Protein AF-A0A351FGW0-F1 (afdb_monomer)

Secondary structure (DSSP, 8-state):
--------S-------HHHHHTTTSSHHHHHHHHHHHHHHHHHS-TTTS-TT--S-HHHHHHHHHHTT-------PPPP----

pLDDT: mean 81.89, std 16.35, range [37.06, 96.81]

Radius of gyration: 15.95 Å; Cα contacts (8 Å, |Δi|>4): 49; chains: 1; bounding box: 42×32×41 Å

Sequence (83 aa):
CIGRIQNRTEFMRVFTPDEVATGTDSKYLGVLVAAKYTRELNSLPREAMPLGEDKKLTTRSLEALTSGQIEFRLVKRRRREEI

Solvent-accessible surface area (backbone atoms only — not comparable to full-atom values): 5503 Å² total; per-residue (Å²): 137,83,74,82,79,80,88,74,96,72,76,90,80,83,80,53,63,66,53,38,18,51,95,46,88,32,41,66,52,27,52,52,51,27,53,50,50,29,52,55,58,70,70,50,57,74,84,78,42,78,83,81,68,93,62,57,55,64,59,55,26,47,50,36,42,58,70,65,72,61,86,83,78,94,73,81,80,78,79,77,79,86,128

Nearest PDB structures (foldseek):
  8abz-assembly1_E  TM=7.558E-01  e=6.187E-02  Escherichia coli K-12
  4llg-assembly2_K  TM=7.534E-01  e=6.973E-02  Escherichia coli DH1
  4llg-assembly1_E  TM=7.534E-01  e=9.984E-02  Escherichia coli DH1
  7l7b-assembly1_E  TM=7.523E-01  e=1.125E-01  Clostridia bacterium
  4xsy-assembly2_K  TM=7.504E-01  e=1.518E-01  Citrobacter koseri ATCC BAA-895

Foldseek 3Di:
DPPDPPDDDDPDDDDDLVLQCVPVVGSVSSLVQLVVQLVVQVPDDPVPPPPDPPDRSSSVSSVCRSVVVDDDDDDDDDDPPDD

Structure (mmCIF, N/C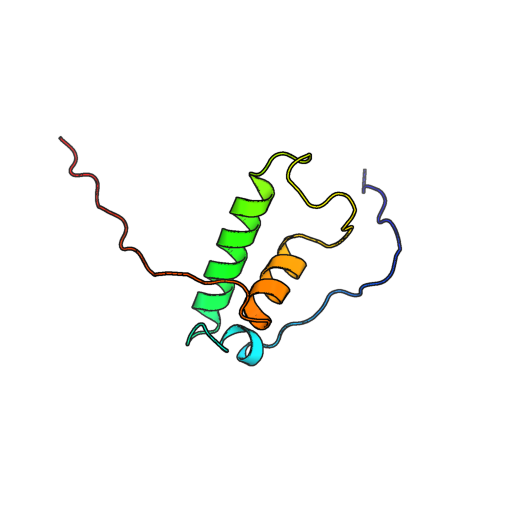A/C/O backbone):
data_AF-A0A351FGW0-F1
#
_entry.id   AF-A0A351FGW0-F1
#
loop_
_atom_site.group_PDB
_atom_site.id
_atom_site.type_symbol
_atom_site.label_atom_id
_atom_site.label_alt_id
_atom_site.label_comp_id
_atom_site.label_asym_id
_atom_site.label_entity_id
_atom_site.label_seq_id
_atom_site.pdbx_PDB_ins_code
_atom_site.Cartn_x
_atom_site.Cartn_y
_atom_site.Cartn_z
_atom_site.occupancy
_atom_site.B_iso_or_equiv
_atom_site.auth_seq_id
_atom_site.auth_comp_id
_atom_site.auth_asym_id
_atom_site.auth_atom_id
_atom_site.pdbx_PDB_model_num
ATOM 1 N N . CYS A 1 1 ? 19.200 25.209 2.119 1.00 37.06 1 CYS A N 1
ATOM 2 C CA . CYS A 1 1 ? 19.900 23.941 2.418 1.00 37.06 1 CYS A CA 1
ATOM 3 C C . CYS A 1 1 ? 19.134 22.788 1.783 1.00 37.06 1 CYS A C 1
ATOM 5 O O . CYS A 1 1 ? 18.256 22.218 2.414 1.00 37.06 1 CYS A O 1
ATOM 7 N N . ILE A 1 2 ? 19.392 22.508 0.506 1.00 43.72 2 ILE A N 1
ATOM 8 C CA . ILE A 1 2 ? 18.751 21.399 -0.204 1.00 43.72 2 ILE A CA 1
ATOM 9 C C . ILE A 1 2 ? 19.662 20.198 0.043 1.00 43.72 2 ILE A C 1
ATOM 11 O O . ILE A 1 2 ? 20.787 20.164 -0.451 1.00 43.72 2 ILE A O 1
ATOM 15 N N . GLY A 1 3 ? 19.246 19.310 0.946 1.00 42.84 3 GLY A N 1
ATOM 16 C CA . GLY A 1 3 ? 20.031 18.144 1.336 1.00 42.84 3 GLY A CA 1
ATOM 17 C C . GLY A 1 3 ? 20.404 17.301 0.119 1.00 42.84 3 GLY A C 1
ATOM 18 O O . GLY A 1 3 ? 19.585 17.113 -0.778 1.00 42.84 3 GLY A O 1
ATOM 19 N N . ARG A 1 4 ? 21.660 16.836 0.107 1.00 40.91 4 ARG A N 1
ATOM 20 C CA . ARG A 1 4 ? 22.251 15.869 -0.829 1.00 40.91 4 ARG A CA 1
ATOM 21 C C . ARG A 1 4 ? 21.205 14.900 -1.389 1.00 40.91 4 ARG A C 1
ATOM 23 O O . ARG A 1 4 ? 20.790 13.971 -0.703 1.00 40.91 4 ARG A O 1
ATOM 30 N N . ILE A 1 5 ? 20.842 15.088 -2.655 1.00 51.72 5 ILE A N 1
ATOM 31 C CA . ILE A 1 5 ? 20.222 14.041 -3.462 1.00 51.72 5 ILE A CA 1
ATOM 32 C C . ILE A 1 5 ? 21.349 13.047 -3.748 1.00 51.72 5 ILE A C 1
ATOM 34 O O . ILE A 1 5 ? 22.208 13.299 -4.592 1.00 51.72 5 ILE A O 1
ATOM 38 N N . GLN A 1 6 ? 21.426 11.973 -2.962 1.00 52.19 6 GLN A N 1
ATOM 39 C CA . GLN A 1 6 ? 22.303 10.854 -3.282 1.00 52.19 6 GLN A CA 1
ATOM 40 C C . GLN A 1 6 ? 21.808 10.243 -4.598 1.00 52.19 6 GLN A C 1
ATOM 42 O O . GLN A 1 6 ? 20.718 9.684 -4.679 1.00 52.19 6 GLN A O 1
ATOM 47 N N . ASN A 1 7 ? 22.599 10.415 -5.655 1.00 54.81 7 ASN A N 1
ATOM 48 C CA . ASN A 1 7 ? 22.397 9.743 -6.929 1.00 54.81 7 ASN A CA 1
ATOM 49 C C . ASN A 1 7 ? 22.744 8.256 -6.776 1.00 54.81 7 ASN A C 1
ATOM 51 O O . ASN A 1 7 ? 23.925 7.909 -6.760 1.00 54.81 7 ASN A O 1
ATOM 55 N N . ARG A 1 8 ? 21.729 7.384 -6.735 1.00 51.47 8 ARG A N 1
ATOM 56 C CA . ARG A 1 8 ? 21.824 5.994 -7.217 1.00 51.47 8 ARG A CA 1
ATOM 57 C C . ARG A 1 8 ? 20.441 5.433 -7.582 1.00 51.47 8 ARG A C 1
ATOM 59 O O . ARG A 1 8 ? 19.627 5.133 -6.725 1.00 51.47 8 ARG A O 1
ATOM 66 N N . THR A 1 9 ? 20.200 5.369 -8.893 1.00 51.41 9 THR A N 1
ATOM 67 C CA . THR A 1 9 ? 19.418 4.353 -9.628 1.00 51.41 9 THR A CA 1
ATOM 68 C C . THR A 1 9 ? 18.218 3.706 -8.921 1.00 51.41 9 THR A C 1
ATOM 70 O O . THR A 1 9 ? 18.283 2.536 -8.579 1.00 51.41 9 THR A O 1
ATOM 73 N N . GLU A 1 10 ? 17.110 4.435 -8.799 1.00 57.19 10 GLU A N 1
ATOM 74 C CA . GLU A 1 10 ? 15.784 4.013 -9.283 1.00 57.19 10 GLU A CA 1
ATOM 75 C C . GLU A 1 10 ? 15.009 5.299 -9.596 1.00 57.19 10 GLU A C 1
ATOM 77 O O . GLU A 1 10 ? 14.794 6.147 -8.727 1.00 57.19 10 GLU A O 1
ATOM 82 N N . PHE A 1 11 ? 14.668 5.512 -10.869 1.00 66.31 11 PHE A N 1
ATOM 83 C CA . PHE A 1 11 ? 13.866 6.664 -11.275 1.00 66.31 11 PHE A CA 1
ATOM 84 C C . PHE A 1 11 ? 12.511 6.646 -10.557 1.00 66.31 11 PHE A C 1
ATOM 86 O O . PHE A 1 11 ? 12.041 5.598 -10.118 1.00 66.31 11 PHE A O 1
ATOM 93 N N . MET A 1 12 ? 11.872 7.815 -10.434 1.00 75.00 12 MET A N 1
ATOM 94 C CA . MET A 1 12 ? 10.511 7.919 -9.908 1.00 75.00 12 MET A CA 1
ATOM 95 C C . MET A 1 12 ? 9.593 6.953 -10.669 1.00 75.00 12 MET A C 1
ATOM 97 O O . MET A 1 12 ? 9.247 7.199 -11.822 1.00 75.00 12 MET A O 1
ATOM 101 N N . ARG A 1 13 ? 9.236 5.839 -10.023 1.00 82.44 13 ARG A N 1
ATOM 102 C CA . ARG A 1 13 ? 8.353 4.828 -10.597 1.00 82.44 13 ARG A CA 1
ATOM 103 C C . ARG A 1 1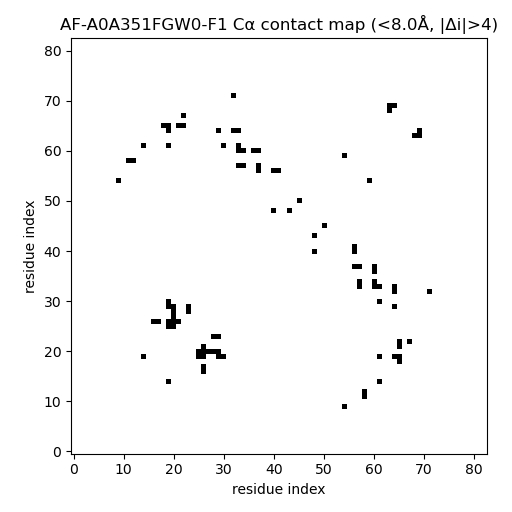3 ? 6.941 5.393 -10.675 1.00 82.44 13 ARG A C 1
ATOM 105 O O . ARG A 1 13 ? 6.397 5.865 -9.675 1.00 82.44 13 ARG A O 1
ATOM 112 N N . VAL A 1 14 ? 6.373 5.364 -11.873 1.00 89.31 14 VAL A N 1
ATOM 113 C CA . VAL A 1 14 ? 4.990 5.767 -12.121 1.00 89.31 14 VAL A CA 1
ATOM 114 C C . VAL A 1 14 ? 4.117 4.527 -11.979 1.00 89.31 14 VAL A C 1
ATOM 116 O O . VAL A 1 14 ? 4.393 3.516 -12.616 1.00 89.31 14 VAL A O 1
ATOM 119 N N . PHE A 1 15 ? 3.091 4.619 -11.137 1.00 91.81 15 PHE A N 1
ATOM 120 C CA . PHE A 1 15 ? 2.052 3.602 -11.003 1.00 91.81 15 PHE A CA 1
ATOM 121 C C . PHE A 1 15 ? 0.787 4.124 -11.664 1.00 91.81 15 PHE A C 1
ATOM 123 O O . PHE A 1 15 ? 0.347 5.246 -11.392 1.00 91.81 15 PHE A O 1
ATOM 130 N N . THR A 1 16 ? 0.220 3.321 -12.548 1.00 94.38 16 THR A N 1
ATOM 131 C CA . THR A 1 16 ? -1.018 3.644 -13.243 1.00 94.38 16 THR A CA 1
ATOM 132 C C . THR A 1 16 ? -2.220 3.483 -12.309 1.00 94.38 16 THR A C 1
ATOM 134 O O . THR A 1 16 ? -2.183 2.707 -11.349 1.00 94.38 16 THR A O 1
ATOM 137 N N . PRO A 1 17 ? -3.322 4.205 -12.568 1.00 94.75 17 PRO A N 1
ATOM 138 C CA . PRO A 1 17 ? -4.554 4.038 -11.807 1.00 94.75 17 PRO A CA 1
ATOM 139 C C . PRO A 1 17 ? -5.066 2.593 -11.754 1.00 94.75 17 PRO A C 1
ATOM 141 O O . PRO A 1 17 ? -5.599 2.189 -10.722 1.00 94.75 17 PRO A O 1
ATOM 144 N N . ASP A 1 18 ? -4.892 1.834 -12.837 1.00 94.50 18 ASP A N 1
ATOM 145 C CA . ASP A 1 18 ? -5.342 0.444 -12.949 1.00 94.50 18 ASP A CA 1
ATOM 146 C C . ASP A 1 18 ? -4.496 -0.501 -12.084 1.00 94.50 18 ASP A C 1
ATOM 148 O O . ASP A 1 18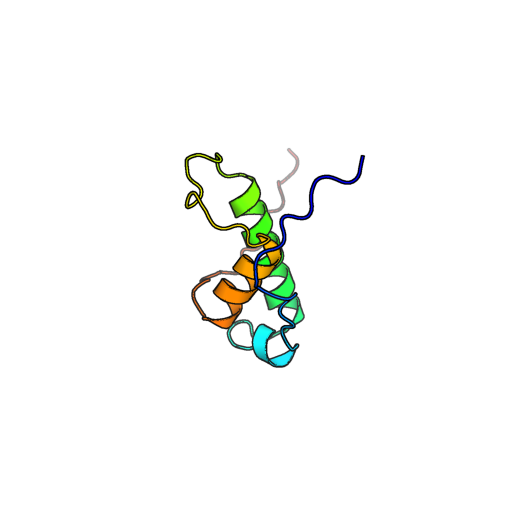 ? -5.039 -1.341 -11.363 1.00 94.50 18 ASP A O 1
ATOM 152 N N . GLU A 1 19 ? -3.174 -0.305 -12.052 1.00 93.88 19 GLU A N 1
ATOM 153 C CA . GLU A 1 19 ? -2.283 -1.049 -11.149 1.00 93.88 19 GLU A CA 1
ATOM 154 C C . GLU A 1 19 ? -2.655 -0.816 -9.680 1.00 93.88 19 GLU A C 1
ATOM 156 O O . GLU A 1 19 ? -2.674 -1.753 -8.890 1.00 93.88 19 GLU A O 1
ATOM 161 N N . VAL A 1 20 ? -3.003 0.418 -9.304 1.00 94.12 20 VAL A N 1
ATOM 162 C CA . VAL A 1 20 ? -3.395 0.751 -7.922 1.00 94.12 20 VAL A CA 1
ATOM 163 C C . VAL A 1 20 ? -4.788 0.216 -7.568 1.00 94.12 20 VAL A C 1
ATOM 165 O O . VAL A 1 20 ? -5.047 -0.128 -6.413 1.00 94.12 20 VAL A O 1
ATOM 168 N N . ALA A 1 21 ? -5.703 0.159 -8.538 1.00 93.69 21 ALA A N 1
ATOM 169 C CA . ALA A 1 21 ? -7.038 -0.401 -8.338 1.00 93.69 21 ALA A CA 1
ATOM 170 C C . ALA A 1 21 ? -7.012 -1.932 -8.195 1.00 93.69 21 ALA A C 1
ATOM 172 O O . ALA A 1 21 ? -7.898 -2.504 -7.557 1.00 93.69 21 ALA A O 1
ATOM 173 N N . THR A 1 22 ? -5.983 -2.587 -8.738 1.00 88.88 22 THR A N 1
ATOM 174 C CA . THR A 1 22 ? -5.788 -4.033 -8.617 1.00 88.88 22 THR A CA 1
ATOM 175 C C . THR A 1 22 ? -5.637 -4.413 -7.139 1.00 88.88 22 THR A C 1
ATOM 177 O O . THR A 1 22 ? -4.711 -3.979 -6.460 1.00 88.88 22 THR A O 1
ATOM 180 N N . GLY A 1 23 ? -6.589 -5.191 -6.614 1.00 82.88 23 GLY A N 1
ATOM 181 C CA . GLY A 1 23 ? -6.618 -5.632 -5.212 1.00 82.88 23 GLY A CA 1
ATOM 182 C C . GLY A 1 23 ? -7.270 -4.661 -4.217 1.00 82.88 23 GLY A C 1
ATOM 183 O O . GLY A 1 23 ? -7.397 -5.004 -3.044 1.00 82.88 23 GLY A O 1
ATOM 184 N N . THR A 1 24 ? -7.711 -3.471 -4.650 1.00 86.31 24 THR A N 1
ATOM 185 C CA . THR A 1 24 ? -8.415 -2.501 -3.782 1.00 86.31 24 THR A CA 1
ATOM 186 C C . THR A 1 24 ? -9.796 -2.086 -4.288 1.00 86.31 24 THR A C 1
ATOM 188 O O . THR A 1 24 ? -10.433 -1.238 -3.664 1.00 86.31 24 THR A O 1
ATOM 191 N N . ASP A 1 25 ? -10.248 -2.637 -5.419 1.00 87.31 25 ASP A N 1
ATOM 192 C CA . ASP A 1 25 ? -11.490 -2.324 -6.155 1.00 87.31 25 ASP A CA 1
ATOM 193 C C . ASP A 1 25 ? -11.620 -0.866 -6.646 1.00 87.31 25 ASP A C 1
ATOM 195 O O . ASP A 1 25 ? -12.420 -0.558 -7.529 1.00 87.31 25 ASP A O 1
ATOM 199 N N . SER A 1 26 ? -10.832 0.062 -6.099 1.00 94.25 26 SER A N 1
ATOM 200 C CA . SER A 1 26 ? -10.868 1.488 -6.400 1.00 94.25 26 SER A CA 1
ATOM 201 C C . SER A 1 26 ? -9.488 2.111 -6.257 1.00 94.25 26 SER A C 1
ATOM 203 O O . SER A 1 26 ? -8.889 2.097 -5.181 1.00 94.25 26 SER A O 1
ATOM 205 N N . LYS A 1 27 ? -9.032 2.801 -7.310 1.00 94.44 27 LYS A N 1
ATOM 206 C CA . LYS A 1 27 ? -7.763 3.550 -7.310 1.00 94.44 27 LYS A CA 1
ATOM 207 C C . LYS A 1 27 ? -7.632 4.528 -6.137 1.00 94.44 27 LYS A C 1
ATOM 209 O O . LYS A 1 27 ? -6.538 4.756 -5.633 1.00 94.44 27 LYS A O 1
ATOM 214 N N . TYR A 1 28 ? -8.744 5.110 -5.685 1.00 96.31 28 TYR A N 1
ATOM 215 C CA . TYR A 1 28 ? -8.744 6.053 -4.568 1.00 96.31 28 TYR A CA 1
ATOM 216 C C . TYR A 1 28 ? -8.509 5.341 -3.237 1.00 96.31 28 TYR A C 1
ATOM 218 O O . TYR A 1 28 ? -7.758 5.840 -2.400 1.00 96.31 28 TYR A O 1
ATOM 226 N N . LEU A 1 29 ? -9.115 4.163 -3.054 1.00 95.56 29 LEU A N 1
ATOM 227 C CA . LEU A 1 29 ? -8.902 3.356 -1.859 1.00 95.56 29 LEU A CA 1
ATOM 228 C C . LEU A 1 29 ? -7.451 2.871 -1.792 1.00 95.56 29 LEU A C 1
ATOM 230 O O . LEU A 1 29 ? -6.819 3.032 -0.749 1.00 95.56 29 LEU A O 1
ATOM 234 N N . GLY A 1 30 ? -6.895 2.392 -2.908 1.00 95.44 30 GLY A N 1
ATOM 235 C CA . GLY A 1 30 ? -5.483 2.019 -2.992 1.00 95.44 30 GLY A CA 1
ATOM 236 C C . GLY A 1 30 ? -4.536 3.147 -2.572 1.00 95.44 30 GLY A C 1
ATOM 237 O O .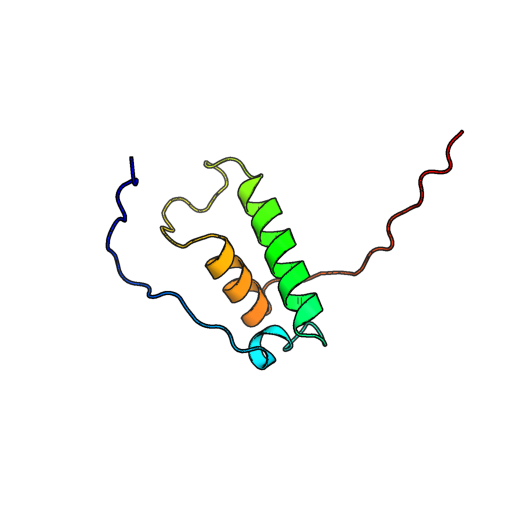 GLY A 1 30 ? -3.666 2.940 -1.725 1.00 95.44 30 GLY A O 1
ATOM 238 N N . VAL A 1 31 ? -4.762 4.377 -3.049 1.00 96.38 31 VAL A N 1
ATOM 239 C CA . VAL A 1 31 ? -3.966 5.545 -2.622 1.00 96.38 31 VAL A CA 1
ATOM 240 C C . VAL A 1 31 ? -4.081 5.799 -1.114 1.00 96.38 31 VAL A C 1
ATOM 242 O O . VAL A 1 31 ? -3.071 6.065 -0.461 1.00 96.38 31 VAL A O 1
ATOM 245 N N . LEU A 1 32 ? -5.280 5.698 -0.531 1.00 96.44 32 LEU A N 1
ATOM 246 C CA . LEU A 1 32 ? -5.473 5.891 0.911 1.00 96.44 32 LEU A CA 1
ATOM 247 C C . LE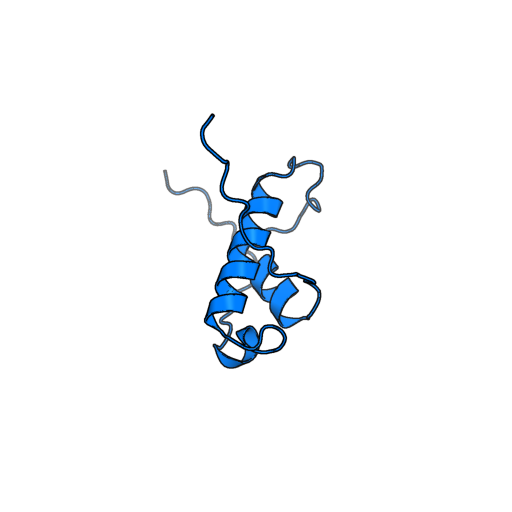U A 1 32 ? -4.760 4.816 1.742 1.00 96.44 32 LEU A C 1
ATOM 249 O O . LEU A 1 32 ? -4.154 5.138 2.768 1.00 96.44 32 LEU A O 1
ATOM 253 N N . VAL A 1 33 ? -4.802 3.559 1.296 1.00 96.19 33 VAL A N 1
ATOM 254 C CA . VAL A 1 33 ? -4.124 2.433 1.950 1.00 96.19 33 VAL A CA 1
ATOM 255 C C . VAL A 1 33 ? -2.608 2.620 1.901 1.00 96.19 33 VAL A C 1
ATOM 257 O O . VAL A 1 33 ? -1.967 2.602 2.953 1.00 96.19 33 VAL A O 1
ATOM 260 N N . ALA A 1 34 ? -2.039 2.899 0.723 1.00 95.56 34 ALA A N 1
ATOM 261 C CA . ALA A 1 34 ? -0.604 3.151 0.569 1.00 95.56 34 ALA A CA 1
ATOM 262 C C . ALA A 1 34 ? -0.135 4.357 1.402 1.00 95.56 34 ALA A C 1
ATOM 264 O O . ALA A 1 34 ? 0.916 4.305 2.047 1.00 95.56 34 ALA A O 1
ATOM 265 N N . ALA A 1 35 ? -0.929 5.431 1.448 1.00 96.81 35 ALA A N 1
ATOM 266 C CA . ALA A 1 35 ? -0.625 6.610 2.253 1.00 96.81 35 ALA A CA 1
ATO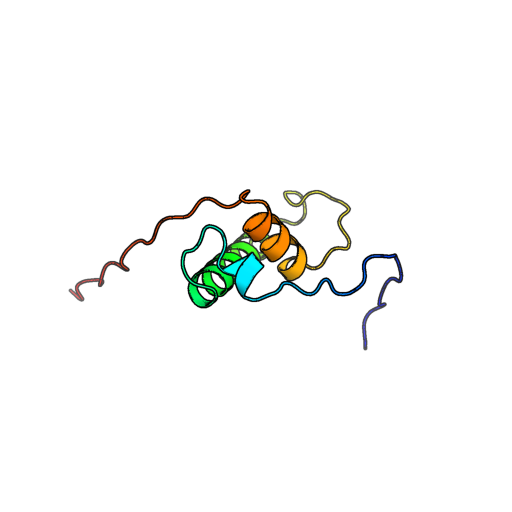M 267 C C . ALA A 1 35 ? -0.651 6.310 3.758 1.00 96.81 35 ALA A C 1
ATOM 269 O O . ALA A 1 35 ? 0.212 6.791 4.496 1.00 96.81 35 ALA A O 1
ATOM 270 N N . LYS A 1 36 ? -1.617 5.510 4.231 1.00 95.75 36 LYS A N 1
ATOM 271 C CA . LYS A 1 36 ? -1.645 5.065 5.629 1.00 95.75 36 LYS A CA 1
ATOM 272 C C . LYS A 1 36 ? -0.421 4.210 5.935 1.00 95.75 36 LYS A C 1
ATOM 274 O O . LYS A 1 36 ? 0.289 4.529 6.880 1.00 95.75 36 LYS A O 1
ATOM 279 N N . TYR A 1 37 ? -0.133 3.207 5.109 1.00 95.06 37 TYR A N 1
ATOM 280 C CA . TYR A 1 37 ? 1.025 2.330 5.278 1.00 95.06 37 TYR A CA 1
ATOM 281 C C . TYR A 1 37 ? 2.344 3.117 5.321 1.00 95.06 37 TYR A C 1
ATOM 283 O O . TYR A 1 37 ? 3.152 2.917 6.221 1.00 95.06 37 TYR A O 1
ATOM 291 N N . THR A 1 38 ? 2.507 4.121 4.451 1.00 95.00 38 THR A N 1
ATOM 292 C CA . THR A 1 38 ? 3.662 5.036 4.478 1.00 95.00 38 THR A CA 1
ATOM 293 C C . THR A 1 38 ? 3.814 5.744 5.830 1.00 95.00 38 THR A C 1
ATOM 295 O O . THR A 1 38 ? 4.932 5.911 6.317 1.00 95.00 38 THR A O 1
ATOM 298 N N . ARG A 1 39 ? 2.714 6.210 6.439 1.00 94.88 39 ARG A N 1
ATOM 299 C CA . ARG A 1 39 ? 2.750 6.883 7.750 1.00 94.88 39 ARG A CA 1
ATOM 300 C C . ARG A 1 39 ? 3.099 5.911 8.873 1.00 94.88 39 ARG A C 1
ATOM 302 O O . ARG A 1 39 ? 3.889 6.283 9.731 1.00 94.88 39 ARG A O 1
ATOM 309 N N . GLU A 1 40 ? 2.562 4.690 8.832 1.00 92.94 40 GLU A N 1
ATOM 310 C CA . GLU A 1 40 ? 2.934 3.635 9.785 1.00 92.94 40 GLU A CA 1
ATOM 311 C C . GLU A 1 40 ? 4.433 3.338 9.682 1.00 92.94 40 GLU A C 1
ATOM 313 O O . GLU A 1 40 ? 5.125 3.375 10.693 1.00 92.94 40 GLU A O 1
ATOM 318 N N . LEU A 1 41 ? 4.969 3.169 8.465 1.00 89.69 41 LEU A N 1
ATOM 319 C CA . LEU A 1 41 ? 6.406 2.976 8.261 1.00 89.69 41 LEU A CA 1
ATOM 320 C C . LEU A 1 41 ? 7.215 4.140 8.842 1.00 89.69 41 LEU A C 1
ATOM 322 O O . LEU A 1 41 ? 8.143 3.908 9.604 1.00 89.69 41 LEU A O 1
ATOM 326 N N . ASN A 1 42 ? 6.840 5.390 8.557 1.00 90.06 42 ASN A N 1
ATOM 327 C CA . ASN A 1 42 ? 7.518 6.565 9.124 1.00 90.06 42 ASN A CA 1
ATOM 328 C C . ASN A 1 42 ? 7.477 6.635 10.659 1.00 90.06 42 ASN A C 1
ATOM 330 O O . ASN A 1 42 ? 8.311 7.321 11.244 1.00 90.06 42 ASN A O 1
ATOM 334 N N . SER A 1 43 ? 6.502 5.991 11.302 1.00 90.88 43 SER A N 1
ATOM 335 C CA . SER A 1 43 ? 6.390 5.971 12.764 1.00 90.88 43 SER A CA 1
ATOM 336 C C . SER A 1 43 ? 7.312 4.948 13.434 1.00 90.88 43 SER A C 1
ATOM 338 O O . SER A 1 43 ? 7.526 5.028 14.643 1.00 90.88 43 SER A O 1
ATOM 340 N N . LEU A 1 44 ? 7.866 4.000 12.670 1.00 87.50 44 LEU A N 1
ATOM 341 C CA . LEU A 1 44 ? 8.767 2.981 13.197 1.00 87.50 44 LEU A CA 1
ATOM 342 C C . LEU A 1 44 ? 10.155 3.572 13.513 1.00 87.50 44 LEU A C 1
ATOM 344 O O . LEU A 1 44 ? 10.638 4.442 12.780 1.00 87.50 44 LEU A O 1
ATOM 348 N N . PRO A 1 45 ? 10.838 3.079 14.566 1.00 85.88 45 PRO A N 1
ATOM 349 C CA . PRO A 1 45 ? 12.239 3.405 14.822 1.00 85.88 45 PRO A CA 1
ATOM 350 C C . PRO A 1 45 ? 13.123 3.079 13.613 1.00 85.88 45 PRO A C 1
ATOM 352 O O . PRO A 1 45 ? 12.887 2.097 12.904 1.00 85.88 45 PRO A O 1
ATOM 355 N N . ARG A 1 46 ? 14.174 3.874 13.385 1.00 76.56 46 ARG A N 1
ATOM 356 C CA . ARG A 1 46 ? 15.080 3.692 12.233 1.00 76.56 46 ARG A CA 1
ATOM 357 C C . ARG A 1 46 ? 15.812 2.353 12.274 1.00 76.56 46 ARG A C 1
ATOM 359 O O . ARG A 1 46 ? 16.165 1.827 11.229 1.00 76.56 46 ARG A O 1
ATOM 366 N N . GLU A 1 47 ? 16.002 1.806 13.464 1.00 77.69 47 GLU A N 1
ATOM 367 C CA . GLU A 1 47 ? 16.645 0.523 13.732 1.00 77.69 47 GLU A CA 1
ATOM 368 C C . GLU A 1 47 ? 15.742 -0.662 13.359 1.00 77.69 47 GLU A C 1
ATOM 370 O O . GLU A 1 47 ? 16.237 -1.746 13.067 1.00 77.69 47 GLU A O 1
ATOM 375 N N . ALA A 1 48 ? 14.420 -0.455 13.359 1.00 73.69 48 ALA A N 1
ATOM 376 C CA . ALA A 1 48 ? 13.424 -1.444 12.947 1.00 73.69 48 ALA A CA 1
ATOM 377 C C . ALA A 1 48 ? 13.114 -1.376 11.442 1.00 73.69 48 ALA A C 1
ATOM 379 O O . ALA A 1 48 ? 12.482 -2.280 10.893 1.00 73.69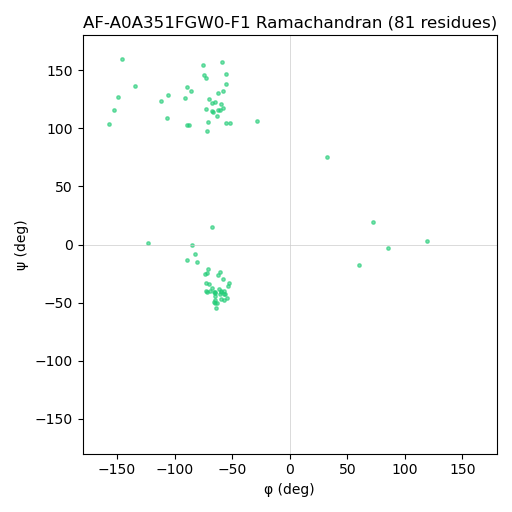 48 ALA A O 1
ATOM 380 N N . MET A 1 49 ? 13.545 -0.308 10.767 1.00 67.75 49 MET A N 1
ATOM 381 C CA . MET A 1 49 ? 13.492 -0.228 9.313 1.00 67.75 49 MET A CA 1
ATOM 382 C C . MET A 1 49 ? 14.567 -1.144 8.721 1.00 67.75 49 MET A C 1
ATOM 384 O O . MET A 1 49 ? 15.673 -1.200 9.260 1.00 67.75 49 MET A O 1
ATOM 388 N N . PRO A 1 50 ? 14.302 -1.820 7.591 1.00 63.69 50 PRO A N 1
ATOM 389 C CA . PRO A 1 50 ? 15.344 -2.518 6.848 1.00 63.69 50 PRO A CA 1
ATOM 390 C C . PRO A 1 50 ? 16.458 -1.521 6.503 1.00 63.69 50 PRO A C 1
ATOM 392 O O . PRO A 1 50 ? 16.276 -0.640 5.660 1.00 63.69 50 PRO A O 1
ATOM 395 N N . LEU A 1 51 ? 17.580 -1.600 7.225 1.00 49.38 51 LEU A N 1
ATOM 396 C CA . LEU A 1 51 ? 18.723 -0.715 7.039 1.00 49.38 51 LEU A CA 1
ATOM 397 C C . LEU A 1 51 ? 19.213 -0.843 5.590 1.00 49.38 51 LEU A C 1
ATOM 399 O O . LEU A 1 51 ? 19.663 -1.913 5.189 1.00 49.38 51 LEU A O 1
ATOM 403 N N . GLY A 1 52 ? 19.152 0.247 4.821 1.00 55.28 52 GLY A N 1
ATOM 404 C CA . GLY A 1 52 ? 19.842 0.349 3.530 1.00 55.28 52 GLY A CA 1
ATOM 405 C C . GLY A 1 52 ? 18.980 0.573 2.289 1.00 55.28 52 GLY A C 1
ATOM 406 O O . GLY A 1 52 ? 19.536 0.637 1.197 1.00 55.28 52 GLY A O 1
ATOM 407 N N . GLU A 1 53 ? 17.659 0.730 2.403 1.00 61.88 53 GLU A N 1
ATOM 408 C CA . GLU A 1 53 ? 16.864 1.162 1.248 1.00 61.88 53 GLU A CA 1
ATOM 409 C C . GLU A 1 53 ? 16.805 2.694 1.151 1.00 61.88 53 GLU A C 1
ATOM 411 O O . GLU A 1 53 ? 15.997 3.344 1.811 1.00 61.88 53 GLU A O 1
ATOM 416 N N . ASP A 1 54 ? 17.591 3.268 0.235 1.00 70.81 54 ASP A N 1
ATOM 417 C CA . ASP A 1 54 ? 17.502 4.677 -0.204 1.00 70.81 54 ASP A CA 1
ATOM 418 C C . ASP A 1 54 ? 16.198 4.987 -0.983 1.00 70.81 54 ASP A C 1
ATOM 420 O O . ASP A 1 54 ? 16.065 6.009 -1.665 1.00 70.81 54 ASP A O 1
ATOM 424 N N . LYS A 1 55 ? 15.201 4.097 -0.915 1.00 81.25 55 LYS A N 1
ATOM 425 C CA . LYS A 1 55 ? 13.918 4.237 -1.599 1.00 81.25 55 LYS A CA 1
ATOM 426 C C . LYS A 1 55 ? 12.963 5.068 -0.745 1.00 81.25 55 LYS A C 1
ATOM 428 O O . LYS A 1 55 ? 12.760 4.820 0.442 1.00 81.25 55 LYS A O 1
ATOM 433 N N . LYS A 1 56 ? 12.306 6.053 -1.367 1.00 86.12 56 LYS A N 1
ATOM 434 C CA . LYS A 1 56 ? 11.248 6.832 -0.702 1.00 86.12 56 LYS A CA 1
ATOM 435 C C . LYS A 1 56 ? 10.140 5.890 -0.218 1.00 86.12 56 LYS A C 1
ATOM 437 O O . LYS A 1 56 ? 9.617 5.098 -1.001 1.00 86.12 56 LYS A O 1
ATOM 442 N N . LEU A 1 57 ? 9.716 6.040 1.038 1.00 90.25 57 LEU A N 1
ATOM 443 C CA . LEU A 1 57 ? 8.684 5.189 1.653 1.00 90.25 57 LEU A CA 1
ATOM 444 C C . LEU A 1 57 ? 7.348 5.208 0.898 1.00 90.25 57 LEU A C 1
ATOM 446 O O . LEU A 1 57 ? 6.634 4.209 0.890 1.00 90.25 57 LEU A O 1
ATOM 450 N N . THR A 1 58 ? 7.024 6.314 0.224 1.00 91.94 58 THR A N 1
ATOM 451 C CA . THR A 1 58 ? 5.843 6.417 -0.646 1.00 91.94 58 THR A CA 1
ATOM 452 C C . THR A 1 58 ? 5.937 5.490 -1.854 1.00 91.94 58 THR A C 1
ATOM 454 O O . THR A 1 58 ? 4.960 4.831 -2.194 1.00 91.94 58 THR A O 1
ATOM 457 N N . THR A 1 59 ? 7.114 5.404 -2.481 1.00 91.81 59 THR A N 1
ATOM 458 C CA . THR A 1 59 ? 7.368 4.486 -3.598 1.00 91.81 59 THR A CA 1
ATOM 459 C C . THR A 1 59 ? 7.276 3.048 -3.108 1.00 91.81 59 THR A C 1
ATOM 461 O O . THR A 1 59 ? 6.500 2.278 -3.655 1.00 91.81 59 THR A O 1
ATOM 464 N N . ARG A 1 60 ? 7.965 2.717 -2.008 1.00 90.12 60 ARG A N 1
ATOM 465 C CA . ARG A 1 60 ? 7.920 1.379 -1.397 1.00 90.12 60 ARG A CA 1
ATOM 466 C C . ARG A 1 60 ? 6.498 0.948 -1.019 1.00 90.12 60 ARG A C 1
ATOM 468 O O . ARG A 1 60 ? 6.125 -0.200 -1.221 1.00 90.12 60 ARG A O 1
ATOM 475 N N . SER A 1 61 ? 5.688 1.867 -0.499 1.00 93.00 61 SER A N 1
ATOM 476 C CA . SER A 1 61 ? 4.299 1.571 -0.128 1.00 93.00 61 SER A CA 1
ATOM 477 C C . SER A 1 61 ? 3.416 1.283 -1.342 1.00 93.00 61 SER A C 1
ATOM 479 O O . SER A 1 61 ? 2.567 0.401 -1.272 1.00 93.00 61 SER A O 1
ATOM 481 N N . LEU A 1 62 ? 3.617 1.993 -2.459 1.00 93.75 62 LEU A N 1
ATOM 482 C CA . LEU A 1 62 ? 2.916 1.697 -3.712 1.00 93.75 62 LEU A CA 1
ATOM 483 C C . LEU A 1 62 ? 3.385 0.377 -4.338 1.00 93.75 62 LEU A C 1
ATOM 485 O O . LEU A 1 62 ? 2.569 -0.355 -4.889 1.00 93.75 62 LEU A O 1
ATOM 489 N N . GLU A 1 63 ? 4.664 0.023 -4.207 1.00 93.00 63 GLU A N 1
ATOM 490 C CA . GLU A 1 63 ? 5.175 -1.286 -4.638 1.00 93.00 63 GLU A CA 1
ATOM 491 C C . GLU A 1 63 ? 4.575 -2.426 -3.825 1.00 93.00 63 GLU A C 1
ATOM 493 O O . GLU A 1 63 ? 4.079 -3.393 -4.397 1.00 93.00 63 GLU A O 1
ATOM 498 N N . ALA A 1 64 ? 4.564 -2.299 -2.499 1.00 92.75 64 ALA A N 1
ATOM 499 C CA . ALA A 1 64 ? 3.956 -3.286 -1.617 1.00 92.75 64 ALA A CA 1
ATOM 500 C C . ALA A 1 64 ? 2.448 -3.433 -1.892 1.00 92.75 64 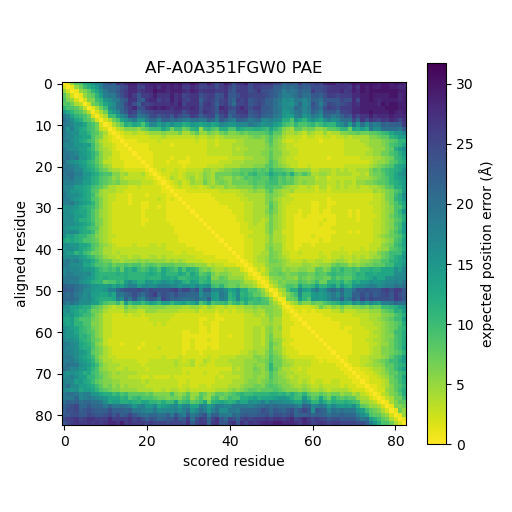ALA A C 1
ATOM 502 O O . ALA A 1 64 ? 1.926 -4.545 -1.899 1.00 92.75 64 ALA A O 1
ATOM 503 N N . LEU A 1 65 ? 1.748 -2.330 -2.190 1.00 93.94 65 LEU A N 1
ATOM 504 C CA . LEU A 1 65 ? 0.340 -2.381 -2.581 1.00 93.94 65 LEU A CA 1
ATOM 505 C C . LEU A 1 65 ? 0.143 -3.136 -3.905 1.00 93.94 65 LEU A C 1
ATOM 507 O O . LEU A 1 65 ? -0.624 -4.090 -3.957 1.00 93.94 65 LEU A O 1
ATOM 511 N N . THR A 1 66 ? 0.845 -2.726 -4.964 1.00 93.94 66 THR A N 1
ATOM 512 C CA . THR A 1 66 ? 0.666 -3.276 -6.324 1.00 93.94 66 THR A CA 1
ATOM 513 C C . THR A 1 66 ? 1.190 -4.704 -6.483 1.00 93.94 66 THR A C 1
ATOM 515 O O . THR A 1 66 ? 0.742 -5.426 -7.366 1.00 93.94 66 THR A O 1
ATOM 518 N N . SER A 1 67 ? 2.096 -5.144 -5.607 1.00 92.88 67 SER A N 1
ATOM 519 C CA . SER A 1 67 ? 2.545 -6.541 -5.518 1.00 92.88 67 SER A CA 1
ATOM 520 C C . SER A 1 67 ? 1.644 -7.429 -4.650 1.00 92.88 67 SER A C 1
ATOM 522 O O . SER A 1 67 ? 1.927 -8.616 -4.506 1.00 92.88 67 SER A O 1
ATOM 524 N N . GLY A 1 68 ? 0.571 -6.881 -4.065 1.00 91.62 68 GLY A N 1
ATOM 525 C CA . GLY A 1 68 ? -0.354 -7.629 -3.209 1.00 91.62 68 GLY A CA 1
ATOM 526 C C . GLY A 1 68 ? 0.212 -7.987 -1.831 1.00 91.62 68 GLY A C 1
ATOM 527 O O . GLY A 1 68 ? -0.305 -8.881 -1.172 1.00 91.62 68 GLY A O 1
ATOM 528 N N . GLN A 1 69 ? 1.265 -7.303 -1.375 1.00 93.06 69 GLN A N 1
ATOM 529 C CA . GLN A 1 69 ? 1.896 -7.540 -0.068 1.00 93.06 69 GLN A CA 1
ATOM 530 C C . GLN A 1 69 ? 1.173 -6.839 1.092 1.00 93.06 69 GLN A C 1
ATOM 532 O O . GLN A 1 69 ? 1.527 -7.044 2.252 1.00 93.06 69 GLN A O 1
ATOM 537 N N . ILE A 1 70 ? 0.189 -5.981 0.799 1.00 91.69 70 ILE A N 1
ATOM 538 C CA . ILE A 1 70 ? -0.582 -5.254 1.809 1.00 91.69 70 ILE A CA 1
ATOM 539 C C . ILE A 1 70 ? -1.985 -5.841 1.906 1.00 91.69 70 ILE A C 1
ATOM 541 O O . ILE A 1 70 ? -2.837 -5.594 1.054 1.00 91.69 70 ILE A O 1
ATOM 545 N N . GLU A 1 71 ? -2.250 -6.525 3.013 1.00 91.50 71 GLU A N 1
ATOM 546 C CA . GLU A 1 71 ? -3.608 -6.864 3.423 1.00 91.50 71 GLU A CA 1
ATOM 547 C C . GLU A 1 71 ? -4.193 -5.747 4.292 1.00 91.50 71 GLU A C 1
ATOM 549 O O . GLU A 1 71 ? -3.546 -5.218 5.200 1.00 91.50 71 GLU A O 1
ATOM 554 N N . PHE A 1 72 ? -5.445 -5.378 4.036 1.00 92.06 72 PHE A N 1
ATOM 555 C CA . PHE A 1 72 ? -6.139 -4.370 4.826 1.00 92.06 72 PHE A CA 1
ATOM 556 C C . PHE A 1 72 ? -7.625 -4.690 4.953 1.00 92.06 72 PHE A C 1
ATOM 558 O O . PHE A 1 72 ? -8.217 -5.418 4.160 1.00 92.06 72 PHE A O 1
ATOM 565 N N . ARG A 1 73 ? -8.251 -4.103 5.974 1.00 92.94 73 ARG A N 1
ATOM 566 C CA . ARG A 1 73 ? -9.694 -4.174 6.196 1.00 92.94 73 ARG A CA 1
ATOM 567 C C . ARG A 1 73 ? -10.229 -2.793 6.531 1.00 92.94 73 ARG A C 1
ATOM 569 O O . ARG A 1 73 ? -9.655 -2.077 7.351 1.00 92.94 73 ARG A O 1
ATOM 576 N N . LEU A 1 74 ? -11.364 -2.439 5.937 1.00 91.50 74 LEU A N 1
ATOM 577 C CA . LEU A 1 74 ? -12.083 -1.222 6.288 1.00 91.50 74 LEU A CA 1
ATOM 578 C C . LEU A 1 74 ? -12.751 -1.389 7.653 1.00 91.50 74 LEU A C 1
ATOM 580 O O . LEU A 1 74 ? -13.634 -2.225 7.836 1.00 91.50 74 LEU A O 1
ATOM 584 N N . VAL A 1 75 ? -12.333 -0.570 8.615 1.00 91.06 75 VAL A N 1
ATOM 585 C CA . VAL A 1 75 ? -12.928 -0.523 9.952 1.00 91.06 75 VAL A CA 1
ATOM 586 C C . VAL A 1 75 ? -13.637 0.814 10.110 1.00 91.06 75 VAL A C 1
ATOM 588 O O . VAL A 1 75 ? -13.030 1.874 9.950 1.00 91.06 75 VAL A O 1
ATOM 591 N N . LYS A 1 76 ? -14.936 0.779 10.429 1.00 87.75 76 LYS A N 1
ATOM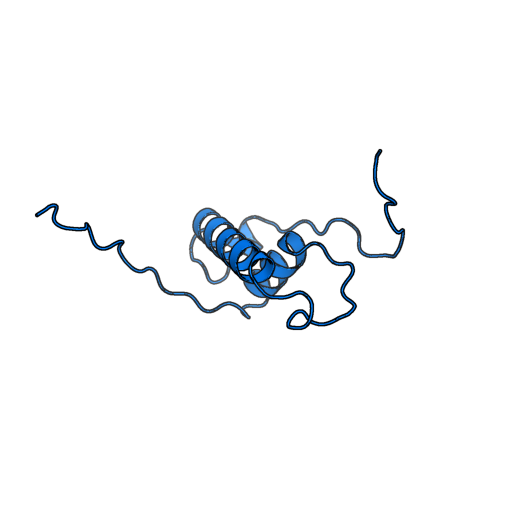 592 C CA . LYS A 1 76 ? -15.687 2.000 10.736 1.00 87.75 76 LYS A CA 1
ATOM 593 C C . LYS A 1 76 ? -15.089 2.652 11.979 1.00 87.75 76 LYS A C 1
ATOM 595 O O . LYS A 1 76 ? -14.902 1.999 13.006 1.00 87.75 76 LYS A O 1
ATOM 600 N N . ARG A 1 77 ? -14.818 3.955 11.896 1.00 84.56 77 ARG A N 1
ATOM 601 C CA . ARG A 1 77 ? -14.404 4.743 13.058 1.00 84.56 77 ARG A CA 1
ATOM 602 C C . ARG A 1 77 ? -15.513 4.668 14.107 1.00 84.56 77 ARG A C 1
ATOM 604 O O . ARG A 1 77 ? -16.644 5.061 13.827 1.00 84.56 77 ARG A O 1
ATOM 611 N N . ARG A 1 78 ? -15.198 4.174 15.307 1.00 83.31 78 ARG A N 1
ATOM 612 C CA . ARG A 1 78 ? -16.130 4.246 16.439 1.00 83.31 78 ARG A CA 1
ATOM 613 C C . ARG A 1 78 ? -16.319 5.722 16.789 1.00 83.31 78 ARG A C 1
ATOM 615 O O . ARG A 1 78 ? -15.335 6.424 17.030 1.00 83.31 78 ARG A O 1
ATOM 622 N N . ARG A 1 79 ? -17.562 6.207 16.758 1.00 80.12 79 ARG A N 1
ATOM 623 C CA . ARG A 1 79 ? -17.899 7.520 17.314 1.00 80.12 79 ARG A CA 1
ATOM 624 C C . ARG A 1 79 ? -17.718 7.385 18.826 1.00 80.12 79 ARG A C 1
ATOM 626 O O . ARG A 1 79 ? -18.295 6.480 19.418 1.00 80.12 79 ARG A O 1
ATOM 633 N N . ARG A 1 80 ? -16.849 8.202 19.421 1.00 75.94 80 ARG A N 1
ATOM 634 C CA . ARG A 1 80 ? -16.769 8.308 20.880 1.00 75.94 80 ARG A CA 1
ATOM 635 C C . ARG A 1 80 ? -18.090 8.942 21.302 1.00 75.94 80 ARG A C 1
ATOM 637 O O . ARG A 1 80 ? -18.371 10.047 20.850 1.00 75.94 80 ARG A O 1
ATOM 644 N N . GLU A 1 81 ? -18.927 8.215 22.031 1.00 68.25 81 GLU A N 1
ATOM 645 C CA . GLU A 1 81 ? -20.051 8.844 22.722 1.00 68.25 81 GLU A CA 1
ATOM 646 C C . GLU A 1 81 ? -19.430 9.823 23.720 1.00 68.25 81 GLU A C 1
ATOM 648 O O . GLU A 1 81 ? -18.594 9.442 24.543 1.00 68.25 81 GLU A O 1
ATOM 653 N N . GLU A 1 82 ? -19.698 11.108 23.511 1.00 67.81 82 GLU A N 1
ATOM 654 C CA . GLU A 1 82 ? -19.330 12.164 24.445 1.00 67.81 82 GLU A CA 1
ATOM 655 C C . GLU A 1 82 ? -20.186 11.939 25.698 1.00 67.81 82 GLU A C 1
ATOM 657 O O . GLU A 1 82 ? -21.413 11.955 25.610 1.00 67.81 82 GLU A O 1
ATOM 662 N N . ILE A 1 83 ? -19.524 11.609 26.812 1.00 57.91 83 ILE A N 1
ATOM 663 C CA . ILE A 1 83 ? -20.122 11.523 28.152 1.00 57.91 83 ILE A CA 1
ATOM 664 C C . ILE A 1 83 ? -20.130 12.926 28.745 1.00 57.91 83 ILE A C 1
ATOM 666 O O . ILE A 1 83 ? -19.063 13.580 28.646 1.00 57.91 83 ILE A O 1
#

Mean predicted aligned error: 8.97 Å